Protein AF-A0A0U1L0E0-F1 (afdb_monomer_lite)

pLDDT: mean 79.51, std 11.87, range [38.78, 96.31]

InterPro domains:
  IPR027417 P-loop containing nucleoside triphosphate hydrolase [G3DSA:3.40.50.300] (3-137)
  IPR027417 P-loop containing nucleoside triphosphate hydrolase [SSF52540] (3-126)

Radius of gyration: 14.07 Å; chains: 1; bounding box: 41×32×28 Å

Structure (mmCIF, N/CA/C/O backbone):
data_AF-A0A0U1L0E0-F1
#
_entry.id   AF-A0A0U1L0E0-F1
#
loop_
_atom_site.group_PDB
_atom_site.id
_atom_site.type_symbol
_atom_site.label_atom_id
_atom_site.label_alt_id
_atom_site.label_comp_id
_atom_site.label_asym_id
_atom_site.label_entity_id
_atom_site.label_seq_id
_atom_site.pdbx_PDB_ins_code
_atom_site.Cartn_x
_atom_site.Cartn_y
_atom_site.Cartn_z
_atom_site.occupancy
_atom_site.B_iso_or_equiv
_atom_site.auth_seq_id
_atom_site.auth_comp_id
_atom_site.auth_asym_id
_atom_site.auth_atom_id
_atom_site.pdbx_PDB_model_num
ATOM 1 N N . MET A 1 1 ? 11.664 0.673 7.505 1.00 81.06 1 MET A N 1
ATOM 2 C CA . MET A 1 1 ? 10.816 0.556 6.296 1.00 81.06 1 MET A CA 1
ATOM 3 C C . MET A 1 1 ? 11.129 -0.751 5.573 1.00 81.06 1 MET A C 1
ATOM 5 O O . MET A 1 1 ? 12.284 -1.166 5.601 1.00 81.06 1 MET A O 1
ATOM 9 N N . LYS A 1 2 ? 10.123 -1.413 4.988 1.00 80.88 2 LYS A N 1
ATOM 10 C CA . LYS A 1 2 ? 10.270 -2.662 4.221 1.00 80.88 2 LYS A CA 1
ATOM 11 C C . LYS A 1 2 ? 9.964 -2.397 2.751 1.00 80.88 2 LYS A C 1
ATOM 13 O O . LYS A 1 2 ? 8.935 -1.793 2.452 1.00 80.88 2 LYS A O 1
ATOM 18 N N . LEU A 1 3 ? 10.844 -2.847 1.866 1.00 76.94 3 LEU A N 1
ATOM 19 C CA . LEU A 1 3 ? 10.695 -2.733 0.419 1.00 76.94 3 LEU A CA 1
ATOM 20 C C . LEU A 1 3 ? 10.363 -4.112 -0.147 1.00 76.94 3 LEU A C 1
ATOM 22 O O . LEU A 1 3 ? 11.169 -5.027 -0.037 1.00 76.94 3 LEU A O 1
ATOM 26 N N . ILE A 1 4 ? 9.168 -4.264 -0.701 1.00 77.25 4 ILE A N 1
ATOM 27 C CA . ILE A 1 4 ? 8.667 -5.482 -1.332 1.00 77.25 4 ILE A CA 1
ATOM 28 C C . ILE A 1 4 ? 8.827 -5.320 -2.838 1.00 77.25 4 ILE A C 1
ATOM 30 O O . ILE A 1 4 ? 8.174 -4.483 -3.460 1.00 77.25 4 ILE A O 1
ATOM 34 N N . ILE A 1 5 ? 9.686 -6.138 -3.427 1.00 74.38 5 ILE A N 1
ATOM 35 C CA . ILE A 1 5 ? 10.026 -6.069 -4.842 1.00 74.38 5 ILE A CA 1
ATOM 36 C C . ILE A 1 5 ? 9.570 -7.352 -5.529 1.00 74.38 5 ILE A C 1
ATOM 38 O O . ILE A 1 5 ? 9.628 -8.436 -4.957 1.00 74.38 5 ILE A O 1
ATOM 42 N N . GLY A 1 6 ? 9.107 -7.237 -6.770 1.00 72.56 6 GLY A N 1
ATOM 43 C CA . GLY A 1 6 ? 8.959 -8.396 -7.646 1.00 72.56 6 GLY A CA 1
ATOM 44 C C . GLY A 1 6 ? 8.486 -8.014 -9.042 1.00 72.56 6 GLY A C 1
ATOM 45 O O . GLY A 1 6 ? 8.069 -6.878 -9.282 1.00 72.56 6 GLY A O 1
ATOM 46 N N . HIS A 1 7 ? 8.486 -8.970 -9.964 1.00 76.31 7 HIS A N 1
ATOM 47 C CA . HIS A 1 7 ? 7.973 -8.785 -11.324 1.00 76.31 7 HIS A CA 1
ATOM 48 C C . HIS A 1 7 ? 6.448 -8.549 -11.363 1.00 76.31 7 HIS A C 1
ATOM 50 O O . HIS A 1 7 ? 5.718 -8.807 -10.400 1.00 76.31 7 HIS A O 1
ATOM 56 N N . THR A 1 8 ? 5.928 -8.037 -12.479 1.00 78.12 8 THR A N 1
ATOM 57 C CA . THR A 1 8 ? 4.476 -7.920 -12.709 1.00 78.12 8 THR A CA 1
ATOM 58 C C . THR A 1 8 ? 3.805 -9.290 -12.583 1.00 78.12 8 THR A C 1
ATOM 60 O O . THR A 1 8 ? 4.339 -10.292 -13.053 1.00 78.12 8 THR A O 1
ATOM 63 N N . GLY A 1 9 ? 2.658 -9.355 -11.902 1.00 76.44 9 GLY A N 1
ATOM 64 C CA . GLY A 1 9 ? 1.948 -10.616 -11.650 1.00 76.44 9 GLY A CA 1
ATOM 65 C C . GLY A 1 9 ? 2.469 -11.446 -10.468 1.00 76.44 9 GLY A C 1
ATOM 66 O O . GLY A 1 9 ? 1.871 -12.468 -10.157 1.00 76.44 9 GLY A O 1
ATOM 67 N N . SER A 1 10 ? 3.505 -11.003 -9.743 1.00 79.00 10 SER A N 1
ATOM 68 C CA . SER A 1 10 ? 4.042 -11.726 -8.571 1.00 79.00 10 SER A CA 1
ATOM 69 C C . SER A 1 10 ? 3.111 -11.771 -7.344 1.00 79.00 10 SER A C 1
ATOM 71 O O . SER A 1 10 ? 3.471 -12.326 -6.309 1.00 79.00 10 SER A O 1
ATOM 73 N N . GLY A 1 11 ? 1.931 -11.145 -7.411 1.00 80.19 11 GLY A N 1
ATOM 74 C CA . GLY A 1 11 ? 0.963 -11.114 -6.308 1.00 80.19 11 GLY A CA 1
ATOM 75 C C . GLY A 1 11 ? 1.322 -10.172 -5.149 1.00 80.19 11 GLY A C 1
ATOM 76 O O . GLY A 1 11 ? 0.651 -10.200 -4.119 1.00 80.19 11 GLY A O 1
ATOM 77 N N . LYS A 1 12 ? 2.342 -9.313 -5.298 1.00 83.88 12 LYS A N 1
ATOM 78 C CA . LYS A 1 12 ? 2.782 -8.362 -4.256 1.00 83.88 12 LYS A CA 1
ATOM 79 C C . LYS A 1 12 ? 1.652 -7.460 -3.728 1.00 83.88 12 LYS A C 1
ATOM 81 O O . LYS A 1 12 ? 1.473 -7.388 -2.514 1.00 83.88 12 LYS A O 1
ATOM 86 N N . THR A 1 13 ? 0.830 -6.879 -4.607 1.00 85.38 13 THR A N 1
ATOM 87 C CA . THR A 1 13 ? -0.348 -6.063 -4.239 1.00 85.38 13 THR A CA 1
ATOM 88 C C . THR A 1 13 ? -1.381 -6.870 -3.455 1.00 85.38 13 THR A C 1
ATOM 90 O O . THR A 1 13 ? -1.769 -6.486 -2.353 1.00 85.38 13 THR A O 1
ATOM 93 N N . ALA A 1 14 ? -1.772 -8.037 -3.977 1.00 84.44 14 ALA A N 1
ATOM 94 C CA . ALA A 1 14 ? -2.724 -8.943 -3.336 1.00 84.44 14 ALA A CA 1
ATOM 95 C C . ALA A 1 14 ? -2.292 -9.307 -1.907 1.00 84.44 14 ALA A C 1
ATOM 97 O O . ALA A 1 14 ? -3.080 -9.224 -0.963 1.00 84.44 14 ALA A O 1
ATOM 98 N N . LYS A 1 15 ? -1.009 -9.641 -1.727 1.00 83.06 15 LYS A N 1
ATOM 99 C CA . LYS A 1 15 ? -0.458 -9.987 -0.416 1.00 83.06 15 LYS A CA 1
ATOM 100 C C . LYS A 1 15 ? -0.396 -8.791 0.529 1.00 83.06 15 LYS A C 1
ATOM 102 O O . LYS A 1 15 ? -0.738 -8.924 1.705 1.00 83.06 15 LYS A O 1
ATOM 107 N N . ALA A 1 16 ? 0.012 -7.628 0.030 1.00 86.94 16 ALA A N 1
ATOM 108 C CA . ALA A 1 16 ? 0.050 -6.408 0.825 1.00 86.94 16 ALA A CA 1
ATOM 109 C C . ALA A 1 16 ? -1.348 -5.992 1.305 1.00 86.94 16 ALA A C 1
ATOM 111 O O . ALA A 1 16 ? -1.484 -5.534 2.440 1.00 86.94 16 ALA A O 1
ATOM 112 N N . ILE A 1 17 ? -2.390 -6.226 0.502 1.00 89.06 17 ILE A N 1
ATOM 113 C CA . ILE A 1 17 ? -3.785 -6.023 0.909 1.00 89.06 17 ILE A CA 1
ATOM 114 C C . ILE A 1 17 ? -4.190 -6.999 2.011 1.00 89.06 17 ILE A C 1
ATOM 116 O O . ILE A 1 17 ? -4.725 -6.559 3.023 1.00 89.06 17 ILE A O 1
ATOM 120 N N . GLU A 1 18 ? -3.910 -8.299 1.872 1.00 87.75 18 GLU A N 1
ATOM 121 C CA . GLU A 1 18 ? -4.238 -9.285 2.917 1.00 87.75 18 GLU A CA 1
ATOM 122 C C . GLU A 1 18 ? -3.636 -8.916 4.277 1.00 87.75 18 GLU A C 1
ATOM 124 O O . GLU A 1 18 ? -4.292 -9.022 5.311 1.00 87.75 18 GLU A O 1
ATOM 129 N N . VAL A 1 19 ? -2.383 -8.467 4.277 1.00 85.81 19 VAL A N 1
ATOM 130 C CA . VAL A 1 19 ? -1.681 -8.047 5.495 1.00 85.81 19 VAL A CA 1
ATOM 131 C C . VAL A 1 19 ? -2.288 -6.766 6.052 1.00 85.81 19 VAL A C 1
ATOM 133 O O . VAL A 1 19 ? -2.539 -6.674 7.251 1.00 85.81 19 VAL A O 1
ATOM 136 N N . SER A 1 20 ? -2.553 -5.796 5.183 1.00 90.50 20 SER A N 1
ATOM 137 C CA . SER A 1 20 ? -3.194 -4.534 5.549 1.00 90.50 20 SER A CA 1
ATOM 138 C C . SER A 1 20 ? -4.573 -4.753 6.181 1.00 90.50 20 SER A C 1
ATOM 140 O O . SER A 1 20 ? -4.886 -4.127 7.190 1.00 90.50 20 SER A O 1
ATOM 142 N N . LEU A 1 21 ? -5.371 -5.684 5.648 1.00 91.00 21 LEU A N 1
ATOM 143 C CA . LEU A 1 21 ? -6.673 -6.057 6.205 1.00 91.00 21 LEU A CA 1
ATOM 144 C C . LEU A 1 21 ? -6.537 -6.665 7.605 1.00 91.00 21 LEU A C 1
ATOM 146 O O . LEU A 1 21 ? -7.174 -6.177 8.533 1.00 91.00 21 LEU A O 1
ATOM 150 N N . LYS A 1 22 ? -5.640 -7.642 7.791 1.00 90.19 22 LYS A N 1
ATOM 151 C CA . LYS A 1 22 ? -5.380 -8.245 9.113 1.00 90.19 22 LYS A CA 1
ATOM 152 C C . LYS A 1 22 ? -4.893 -7.227 10.147 1.00 90.19 22 LYS A C 1
ATOM 154 O O . LYS A 1 22 ? -5.247 -7.302 11.320 1.00 90.19 22 LYS A O 1
ATOM 159 N N . LEU A 1 23 ? -4.054 -6.274 9.734 1.00 89.62 23 LEU A N 1
ATOM 160 C CA . LEU A 1 23 ? -3.581 -5.205 10.617 1.00 89.62 23 LEU A CA 1
ATOM 161 C C . LEU A 1 23 ? -4.730 -4.278 11.028 1.00 89.62 23 LEU A C 1
ATOM 163 O O . LEU A 1 23 ? -4.806 -3.898 12.196 1.00 89.62 23 LEU A O 1
ATOM 167 N N . ALA A 1 24 ? -5.635 -3.960 10.102 1.00 92.56 24 ALA A N 1
ATOM 168 C CA . ALA A 1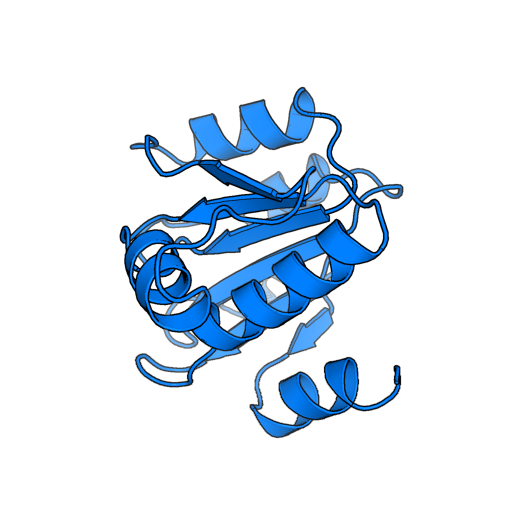 24 ? -6.832 -3.184 10.403 1.00 92.56 24 ALA A CA 1
ATOM 169 C C . ALA A 1 24 ? -7.797 -3.936 11.337 1.00 92.56 24 ALA A C 1
ATOM 171 O O . ALA A 1 24 ? -8.281 -3.356 12.304 1.00 92.56 24 ALA A O 1
ATOM 172 N N . GLU A 1 25 ? -7.999 -5.241 11.134 1.00 91.50 25 GLU A N 1
ATOM 173 C CA . GLU A 1 25 ? -8.759 -6.106 12.055 1.00 91.50 25 GLU A CA 1
ATOM 174 C C . GLU A 1 25 ? -8.152 -6.130 13.467 1.00 91.50 25 GLU A C 1
ATOM 176 O O . GLU A 1 25 ? -8.877 -6.166 14.458 1.00 91.50 25 GLU A O 1
ATOM 181 N N . ALA A 1 26 ? -6.824 -6.024 13.574 1.00 90.62 26 ALA A N 1
ATOM 182 C CA . ALA A 1 26 ? -6.106 -5.868 14.839 1.00 90.62 26 ALA A CA 1
ATOM 183 C C . ALA A 1 26 ? -6.135 -4.427 15.405 1.00 90.62 26 ALA A C 1
ATOM 185 O O . ALA A 1 26 ? -5.380 -4.105 16.327 1.00 90.62 26 ALA A O 1
ATOM 186 N N . GLY A 1 27 ? -6.970 -3.544 14.850 1.00 92.62 27 GLY A N 1
ATOM 187 C CA . GLY A 1 27 ? -7.185 -2.176 15.324 1.00 92.62 27 GLY A CA 1
ATOM 188 C C . GLY A 1 27 ? -6.146 -1.152 14.861 1.00 92.62 27 GLY A C 1
ATOM 189 O O . GLY A 1 27 ? -6.087 -0.058 15.422 1.00 92.62 27 GLY A O 1
ATOM 190 N N . LYS A 1 28 ? -5.304 -1.473 13.870 1.00 93.12 28 LYS A N 1
ATOM 191 C CA . LYS A 1 28 ? -4.349 -0.511 13.298 1.00 93.12 28 LYS A CA 1
ATOM 192 C C . LYS A 1 28 ? -5.013 0.367 12.246 1.00 93.12 28 LYS A C 1
ATOM 194 O O . LYS A 1 28 ? -5.780 -0.107 11.415 1.00 93.12 28 LYS A O 1
ATOM 199 N N . ARG A 1 29 ? -4.655 1.649 12.221 1.00 96.31 29 ARG A N 1
ATOM 200 C CA . ARG A 1 29 ? -5.008 2.548 11.121 1.00 96.31 29 ARG A CA 1
ATOM 201 C C . ARG A 1 29 ? -4.039 2.317 9.971 1.00 96.31 29 ARG A C 1
ATOM 203 O O . ARG A 1 29 ? -2.848 2.603 10.092 1.00 96.31 29 ARG A O 1
ATOM 210 N N . VAL A 1 30 ? -4.559 1.813 8.861 1.00 95.56 30 VAL A N 1
ATOM 211 C CA . VAL A 1 30 ? -3.813 1.474 7.653 1.00 95.56 30 VAL A CA 1
ATOM 212 C C . VAL A 1 30 ? -4.201 2.421 6.524 1.00 95.56 30 VAL A C 1
ATOM 214 O O . VAL A 1 30 ? -5.381 2.562 6.204 1.00 95.56 30 VAL A O 1
ATOM 217 N N . LEU A 1 31 ? -3.201 3.045 5.903 1.00 95.06 31 LEU A N 1
ATOM 218 C CA . LEU A 1 31 ? -3.358 3.814 4.674 1.00 95.06 31 LEU A CA 1
ATOM 219 C C . LEU A 1 31 ? -2.670 3.086 3.521 1.00 95.06 31 LEU A C 1
ATOM 221 O O . LEU A 1 31 ? -1.452 2.907 3.531 1.00 95.06 31 LEU A O 1
ATOM 225 N N . PHE A 1 32 ? -3.455 2.687 2.527 1.00 94.06 32 PHE A N 1
ATOM 226 C CA . PHE A 1 32 ? -2.983 2.049 1.306 1.00 94.06 32 PHE A CA 1
ATOM 227 C C . PHE A 1 32 ? -3.005 3.062 0.156 1.00 94.06 32 PHE A C 1
ATOM 229 O O . PHE A 1 32 ? -4.070 3.549 -0.213 1.00 94.06 32 PHE A O 1
ATOM 236 N N . PHE A 1 33 ? -1.850 3.380 -0.417 1.00 92.12 33 PHE A N 1
ATOM 237 C CA . PHE A 1 33 ? -1.723 4.189 -1.625 1.00 92.12 33 PHE A CA 1
ATOM 238 C C . PHE A 1 33 ? -1.795 3.274 -2.846 1.00 92.12 33 PHE A C 1
ATOM 240 O O . PHE A 1 33 ? -0.899 2.456 -3.046 1.00 92.12 33 PHE A O 1
ATOM 247 N N . ASP A 1 34 ? -2.860 3.408 -3.632 1.00 89.00 34 ASP A N 1
ATOM 248 C CA . ASP A 1 34 ? -3.117 2.596 -4.825 1.00 89.00 34 ASP A CA 1
ATOM 249 C C . ASP A 1 34 ? -2.852 3.408 -6.099 1.00 89.00 34 ASP A C 1
ATOM 251 O O . ASP A 1 34 ? -3.656 4.254 -6.483 1.00 89.00 34 ASP A O 1
ATOM 255 N N . GLY A 1 35 ? -1.702 3.181 -6.737 1.00 79.31 35 GLY A N 1
ATOM 256 C CA . GLY A 1 35 ? -1.267 3.936 -7.916 1.00 79.31 35 GLY A CA 1
ATOM 257 C C . GLY A 1 35 ? -1.823 3.436 -9.247 1.00 79.31 35 GLY A C 1
ATOM 258 O O . GLY A 1 35 ? -1.699 4.138 -10.247 1.00 79.31 35 GLY A O 1
ATOM 259 N N . GLU A 1 36 ? -2.424 2.245 -9.284 1.00 73.81 36 GLU A N 1
ATOM 260 C CA . GLU A 1 36 ? -2.951 1.633 -10.516 1.00 73.81 36 GLU A CA 1
ATOM 261 C C . GLU A 1 36 ? -4.437 1.261 -10.419 1.00 73.81 36 GLU A C 1
ATOM 263 O O . GLU A 1 36 ? -4.973 0.614 -11.316 1.00 73.81 36 GLU A O 1
ATOM 268 N N . SER A 1 37 ? -5.121 1.653 -9.337 1.00 70.50 37 SER A N 1
ATOM 269 C CA . SER A 1 37 ? -6.492 1.214 -9.015 1.00 70.50 37 SER A CA 1
ATOM 270 C C . SER A 1 37 ? -6.643 -0.310 -8.858 1.00 70.50 37 SER A C 1
ATOM 272 O O . SER A 1 37 ? -7.757 -0.836 -8.790 1.00 70.50 37 SER A O 1
ATOM 274 N N . SER A 1 38 ? -5.536 -1.054 -8.804 1.00 75.69 38 SER A N 1
ATOM 275 C CA . SER A 1 38 ? -5.536 -2.516 -8.751 1.00 75.69 38 SER A CA 1
ATOM 276 C C . SER A 1 38 ? -5.916 -3.025 -7.360 1.00 75.69 38 SER A C 1
ATOM 278 O O . SER A 1 38 ? -6.545 -4.084 -7.233 1.00 75.69 38 SER A O 1
ATOM 280 N N . ALA A 1 39 ? -5.628 -2.248 -6.312 1.00 81.75 39 ALA A N 1
ATOM 281 C CA . ALA A 1 39 ? -5.965 -2.614 -4.947 1.00 81.75 39 ALA A CA 1
ATOM 282 C C . ALA A 1 39 ? -7.470 -2.525 -4.683 1.00 81.75 39 ALA A C 1
ATOM 284 O O . ALA A 1 39 ? -8.035 -3.431 -4.063 1.00 81.75 39 ALA A O 1
ATOM 285 N N . ALA A 1 40 ? -8.140 -1.495 -5.207 1.00 79.38 40 ALA A N 1
ATOM 286 C CA . ALA A 1 40 ? -9.595 -1.364 -5.111 1.00 79.38 40 ALA A CA 1
ATOM 287 C C . ALA A 1 40 ? -10.328 -2.545 -5.776 1.00 79.38 40 ALA A C 1
ATOM 289 O O . ALA A 1 40 ? -11.260 -3.116 -5.197 1.00 79.38 40 ALA A O 1
ATOM 290 N N . HIS A 1 41 ? -9.871 -2.964 -6.962 1.00 80.62 41 HIS A N 1
ATOM 291 C CA . HIS A 1 41 ? -10.410 -4.138 -7.654 1.00 80.62 41 HIS A CA 1
ATOM 292 C C . HIS A 1 41 ? -10.206 -5.428 -6.849 1.00 80.62 41 HIS A C 1
ATOM 294 O O . HIS A 1 41 ? -11.150 -6.210 -6.688 1.00 80.62 41 HIS A O 1
ATOM 300 N N . TYR A 1 42 ? -9.006 -5.634 -6.300 1.00 82.44 42 TYR A N 1
ATOM 301 C CA . TYR A 1 42 ? -8.708 -6.815 -5.493 1.00 82.44 42 TYR A CA 1
ATOM 302 C C . TYR A 1 42 ? -9.544 -6.862 -4.207 1.00 82.44 42 TYR A C 1
ATOM 304 O O . TYR A 1 42 ? -10.108 -7.905 -3.876 1.00 82.44 42 TYR A O 1
ATOM 312 N N . LEU A 1 43 ? -9.697 -5.730 -3.512 1.00 86.06 43 LEU A N 1
ATOM 313 C CA . LEU A 1 43 ? -10.537 -5.621 -2.314 1.00 86.06 43 LEU A CA 1
ATOM 314 C C . LEU A 1 43 ? -11.984 -6.005 -2.590 1.00 86.06 43 LEU A C 1
ATOM 316 O O . LEU A 1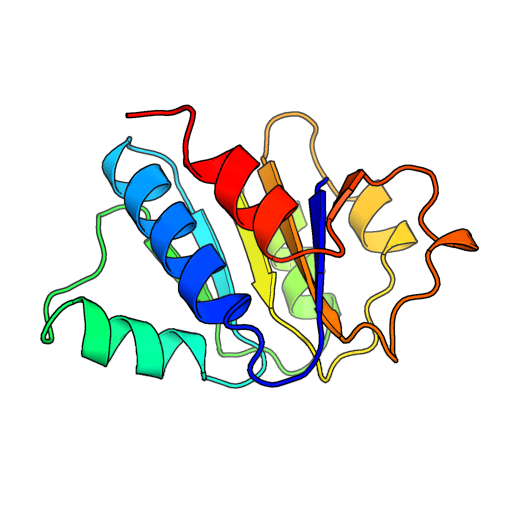 43 ? -12.551 -6.795 -1.837 1.00 86.06 43 LEU A O 1
ATOM 320 N N . LYS A 1 44 ? -12.562 -5.513 -3.692 1.00 83.25 44 LYS A N 1
ATOM 321 C CA . LYS A 1 44 ? -13.935 -5.857 -4.076 1.00 83.25 44 LYS A CA 1
ATOM 322 C C . LYS A 1 44 ? -14.110 -7.363 -4.278 1.00 83.25 44 LYS A C 1
ATOM 324 O O . LYS A 1 44 ? -15.086 -7.930 -3.794 1.00 83.25 44 LYS A O 1
ATOM 329 N N . SER A 1 45 ? -13.152 -8.006 -4.951 1.00 82.69 45 SER A N 1
ATOM 330 C CA . SER A 1 45 ? -13.163 -9.456 -5.165 1.00 82.69 45 SER A CA 1
ATOM 331 C C . SER A 1 45 ? -12.941 -10.245 -3.876 1.00 82.69 45 SER A C 1
ATOM 333 O O . SER A 1 45 ? -13.507 -11.324 -3.725 1.00 82.69 45 SER A O 1
ATOM 335 N N . ARG A 1 46 ? -12.091 -9.755 -2.967 1.00 83.50 46 ARG A N 1
ATOM 336 C CA . ARG A 1 46 ? -11.691 -10.497 -1.767 1.00 83.50 46 ARG A CA 1
ATOM 337 C C . ARG A 1 46 ? -12.714 -10.409 -0.644 1.00 83.50 46 ARG A C 1
ATOM 339 O O . ARG A 1 46 ? -12.884 -11.379 0.087 1.00 83.50 46 ARG A O 1
ATOM 346 N N . LEU A 1 47 ? -13.359 -9.256 -0.513 1.00 85.00 47 LEU A N 1
ATOM 347 C CA . LEU A 1 47 ? -14.345 -8.984 0.526 1.00 85.00 47 LEU A CA 1
ATOM 348 C C . LEU A 1 47 ? -15.769 -9.369 0.109 1.00 85.00 47 LEU A C 1
ATOM 350 O O . LEU A 1 47 ? -16.685 -9.151 0.887 1.00 85.00 47 LEU A O 1
ATOM 354 N N . ASP A 1 48 ? -15.980 -9.908 -1.097 1.00 83.25 48 ASP A N 1
ATOM 355 C CA . ASP A 1 48 ? -17.312 -10.248 -1.623 1.00 83.25 48 ASP A CA 1
ATOM 356 C C . ASP A 1 48 ? -18.316 -9.083 -1.478 1.00 83.25 48 ASP A C 1
ATOM 358 O O . ASP A 1 48 ? -19.406 -9.202 -0.923 1.00 83.25 48 ASP A O 1
ATOM 362 N N . ASN A 1 49 ? -17.893 -7.892 -1.919 1.00 76.31 49 ASN A N 1
ATOM 363 C CA . ASN A 1 49 ? -18.610 -6.615 -1.760 1.00 76.31 49 ASN A CA 1
ATOM 364 C C . ASN A 1 49 ? -18.849 -6.136 -0.311 1.00 76.31 49 ASN A C 1
ATOM 366 O O . ASN A 1 49 ? -19.532 -5.127 -0.112 1.00 76.31 49 ASN A O 1
ATOM 370 N N . GLN A 1 50 ? -18.274 -6.787 0.702 1.00 83.50 50 GLN A N 1
ATOM 371 C CA . GLN A 1 50 ? -18.266 -6.262 2.067 1.00 83.50 50 GLN A CA 1
ATOM 372 C C . GLN A 1 50 ? -17.339 -5.047 2.184 1.00 83.50 50 GLN A C 1
ATOM 374 O O . GLN A 1 50 ? -16.398 -4.855 1.407 1.00 83.50 50 GLN A O 1
ATOM 379 N N . LYS A 1 51 ? -17.620 -4.197 3.174 1.00 86.44 51 LYS A N 1
ATOM 380 C CA . LYS A 1 51 ? -16.780 -3.033 3.464 1.00 86.44 51 LYS A CA 1
ATOM 381 C C . LYS A 1 51 ? -15.453 -3.483 4.091 1.00 86.44 51 LYS A C 1
ATOM 383 O O . LYS A 1 51 ? -15.458 -4.444 4.859 1.00 86.44 51 LYS A O 1
ATOM 388 N N . PRO A 1 52 ? -14.340 -2.776 3.826 1.00 88.56 52 PRO A N 1
ATOM 389 C CA . PRO A 1 52 ? -13.092 -3.006 4.542 1.00 88.56 52 PRO A CA 1
ATOM 390 C C . PRO A 1 52 ? -13.266 -2.837 6.064 1.00 88.56 52 PRO A C 1
ATOM 392 O O . PRO A 1 52 ? -14.147 -2.079 6.492 1.00 88.56 52 PRO A O 1
ATOM 395 N N . PRO A 1 53 ? -12.418 -3.486 6.883 1.00 90.69 53 PRO A N 1
ATOM 396 C CA . PRO A 1 53 ? -12.378 -3.281 8.325 1.00 90.69 53 PRO A CA 1
ATOM 397 C C . PRO A 1 53 ? -12.207 -1.805 8.697 1.00 90.69 53 PRO A C 1
ATOM 399 O O . PRO A 1 53 ? -11.569 -1.027 7.979 1.00 90.69 53 PRO A O 1
ATOM 402 N N . VAL A 1 54 ? -12.742 -1.423 9.859 1.00 90.81 54 VAL A N 1
ATOM 403 C CA . VAL A 1 54 ? -12.548 -0.077 10.415 1.00 90.81 54 VAL A CA 1
ATOM 404 C C . VAL A 1 54 ? -11.051 0.197 10.563 1.00 90.81 54 VAL A C 1
ATOM 406 O O . VAL A 1 54 ? -10.316 -0.619 11.106 1.00 90.81 54 VAL A O 1
ATOM 409 N N . GLY A 1 55 ? -10.604 1.354 10.074 1.00 90.88 55 GLY A N 1
ATOM 410 C CA . GLY A 1 55 ? -9.192 1.735 10.089 1.00 90.88 55 GLY A CA 1
ATOM 411 C C . GLY A 1 55 ? -8.435 1.409 8.803 1.00 90.88 55 GLY A C 1
ATOM 412 O O . GLY A 1 55 ? -7.315 1.884 8.665 1.00 90.88 55 GLY A O 1
ATOM 413 N N . PHE A 1 56 ? -9.026 0.685 7.846 1.00 94.56 56 PHE A N 1
ATOM 414 C CA . PHE A 1 56 ? -8.450 0.498 6.515 1.00 94.56 56 PHE A CA 1
ATOM 415 C C . PHE A 1 56 ? -8.933 1.584 5.543 1.00 94.56 56 PHE A C 1
ATOM 417 O O . PHE A 1 56 ? -10.127 1.679 5.255 1.00 94.56 56 PHE A O 1
ATOM 424 N N . THR A 1 57 ? -8.003 2.352 4.975 1.00 93.38 57 THR A N 1
ATOM 425 C CA . THR A 1 57 ? -8.296 3.409 3.996 1.00 93.38 57 THR A CA 1
ATOM 426 C C . THR A 1 57 ? -7.465 3.214 2.734 1.00 93.38 57 THR A C 1
ATOM 428 O O . THR A 1 57 ? -6.247 3.070 2.819 1.00 93.38 57 THR A O 1
ATOM 431 N N . ILE A 1 58 ? -8.103 3.278 1.561 1.00 91.31 58 ILE A N 1
ATOM 432 C CA . ILE A 1 58 ? -7.400 3.422 0.280 1.00 91.31 58 ILE A CA 1
ATOM 433 C C . ILE A 1 58 ? -7.332 4.903 -0.079 1.00 91.31 58 ILE A C 1
ATOM 435 O O . ILE A 1 58 ? -8.319 5.631 0.037 1.00 91.31 58 ILE A O 1
ATOM 439 N N . PHE A 1 59 ? -6.170 5.334 -0.543 1.00 90.12 59 PHE A N 1
ATOM 440 C CA . PHE A 1 59 ? -5.977 6.596 -1.225 1.00 90.12 59 PHE A CA 1
ATOM 441 C C . PHE A 1 59 ? -5.583 6.295 -2.669 1.00 90.12 59 PHE A C 1
ATOM 443 O O . PHE A 1 59 ? -4.473 5.844 -2.911 1.00 90.12 59 PHE A O 1
ATOM 450 N N . ASP A 1 60 ? -6.510 6.505 -3.600 1.00 82.69 60 ASP A N 1
ATOM 451 C CA . ASP A 1 60 ? -6.410 6.193 -5.037 1.00 82.69 60 ASP A CA 1
ATOM 452 C C . ASP A 1 60 ? -6.426 7.458 -5.925 1.00 82.69 60 ASP A C 1
ATOM 454 O O . ASP A 1 60 ? -6.189 7.408 -7.128 1.00 82.69 60 ASP A O 1
ATOM 458 N N . LYS A 1 61 ? -6.682 8.631 -5.331 1.00 71.00 61 LYS A N 1
ATOM 459 C CA . LYS A 1 61 ? -6.763 9.930 -6.019 1.00 71.00 61 LYS A CA 1
ATOM 460 C C . LYS A 1 61 ? -5.470 10.732 -5.908 1.00 71.00 61 LYS A C 1
ATOM 462 O O . LYS A 1 61 ? -5.485 11.852 -5.398 1.00 71.00 61 LYS A O 1
ATOM 467 N N . PHE A 1 62 ? -4.357 10.180 -6.375 1.00 78.88 62 PHE A N 1
ATOM 468 C CA . PHE A 1 62 ? -3.105 10.931 -6.480 1.00 78.88 62 PHE A CA 1
ATOM 469 C C . PHE A 1 62 ? -2.546 10.883 -7.893 1.00 78.88 62 PHE A C 1
ATOM 471 O O . PHE A 1 62 ? -2.631 9.878 -8.588 1.00 78.88 62 PHE A O 1
ATOM 478 N N . SER A 1 63 ? -1.972 12.007 -8.317 1.00 73.06 63 SER A N 1
ATOM 479 C CA . SER A 1 63 ? -1.334 12.138 -9.637 1.00 73.06 63 SER A CA 1
ATOM 480 C C . SER A 1 63 ? 0.168 12.379 -9.526 1.00 73.06 63 SER A C 1
ATOM 482 O O . SER A 1 63 ? 0.889 12.296 -10.519 1.00 73.06 63 SER A O 1
ATOM 484 N N . LYS A 1 64 ? 0.647 12.698 -8.317 1.00 82.44 64 LYS A N 1
ATOM 485 C CA . LYS A 1 64 ? 2.037 13.042 -8.041 1.00 82.44 64 LYS A CA 1
ATOM 486 C C . LYS A 1 64 ? 2.493 12.389 -6.747 1.00 82.44 64 LYS A C 1
ATOM 488 O O . LYS A 1 64 ? 1.735 12.250 -5.792 1.00 82.44 64 LYS A O 1
ATOM 493 N N . VAL A 1 65 ? 3.782 12.072 -6.688 1.00 83.06 65 VAL A N 1
ATOM 494 C CA . VAL A 1 65 ? 4.425 11.497 -5.497 1.00 83.06 65 VAL A CA 1
ATOM 495 C C . VAL A 1 65 ? 4.315 12.431 -4.279 1.00 83.06 65 VAL A C 1
ATOM 497 O O . VAL A 1 65 ? 4.227 11.972 -3.144 1.00 83.06 65 VAL A O 1
ATOM 500 N N . GLN A 1 66 ? 4.253 13.748 -4.494 1.00 87.56 66 GLN A N 1
ATOM 501 C CA . GLN A 1 66 ? 4.081 14.743 -3.431 1.00 87.56 66 GLN A CA 1
ATOM 502 C C . GLN A 1 66 ? 2.800 14.532 -2.613 1.00 87.56 66 GLN A C 1
ATOM 504 O O . GLN A 1 66 ? 2.838 14.726 -1.400 1.00 87.56 66 GLN A O 1
ATOM 509 N N . ASP A 1 67 ? 1.710 14.080 -3.240 1.00 87.94 67 ASP A N 1
ATOM 510 C CA . ASP A 1 67 ? 0.447 13.811 -2.542 1.00 87.94 67 ASP A CA 1
ATOM 511 C C . ASP A 1 67 ? 0.637 12.719 -1.474 1.00 87.94 67 ASP A C 1
ATOM 513 O O . ASP A 1 67 ? 0.074 12.784 -0.380 1.00 87.94 67 ASP A O 1
ATOM 517 N N . ILE A 1 68 ? 1.492 11.738 -1.773 1.00 89.31 68 ILE A N 1
ATOM 518 C CA . ILE A 1 68 ? 1.825 10.625 -0.881 1.00 89.31 68 ILE A CA 1
ATOM 519 C C . ILE A 1 68 ? 2.686 11.121 0.277 1.00 89.31 68 ILE A C 1
ATOM 521 O O . ILE A 1 68 ? 2.384 10.829 1.434 1.00 89.31 68 ILE A O 1
ATOM 525 N N . TYR A 1 69 ? 3.712 11.926 -0.012 1.00 89.81 69 TYR A N 1
ATOM 526 C CA . TYR A 1 69 ? 4.570 12.508 1.022 1.00 89.81 69 TYR A CA 1
ATOM 527 C C . TYR A 1 69 ? 3.774 13.337 2.030 1.00 89.81 69 TYR A C 1
ATOM 529 O O . TYR A 1 69 ? 3.895 13.105 3.230 1.00 89.81 69 TYR A O 1
ATOM 537 N N . SER A 1 70 ? 2.891 14.223 1.563 1.00 89.50 70 SER A N 1
ATOM 538 C CA . SER A 1 70 ? 2.053 15.029 2.457 1.00 89.50 70 SER A CA 1
ATOM 539 C C . SER A 1 70 ? 1.099 14.172 3.297 1.00 89.50 70 SER A C 1
ATOM 541 O O . SER A 1 70 ? 0.869 14.464 4.469 1.00 89.50 70 SER A O 1
ATOM 543 N N . LYS A 1 71 ? 0.552 13.085 2.738 1.00 91.00 71 LYS A N 1
ATOM 544 C CA . LYS A 1 71 ? -0.301 12.156 3.495 1.00 91.00 71 LYS A CA 1
ATOM 545 C C . LYS A 1 71 ? 0.466 11.372 4.554 1.00 91.00 71 LYS A C 1
ATOM 547 O O . LYS A 1 71 ? -0.114 11.072 5.590 1.00 91.00 71 LYS A O 1
ATOM 552 N N . ILE A 1 72 ? 1.732 11.048 4.320 1.00 90.94 72 ILE A N 1
ATOM 553 C CA . ILE A 1 72 ? 2.581 10.388 5.318 1.00 90.94 72 ILE A CA 1
ATOM 554 C C . ILE A 1 72 ? 2.942 11.362 6.440 1.00 90.94 72 ILE A C 1
ATOM 556 O O . ILE A 1 72 ? 2.795 11.021 7.612 1.00 90.94 72 ILE A O 1
ATOM 560 N N . GLU A 1 73 ? 3.346 12.582 6.082 1.00 89.19 73 GLU A N 1
ATOM 561 C CA . GLU A 1 73 ? 3.792 13.607 7.029 1.00 89.19 73 GLU A CA 1
ATOM 562 C C . GLU A 1 73 ? 2.677 14.037 7.997 1.00 89.19 73 GLU A C 1
ATOM 564 O O . GLU A 1 73 ? 2.924 14.206 9.190 1.00 89.19 73 GLU A O 1
ATOM 569 N N . TYR A 1 74 ? 1.432 14.139 7.512 1.00 86.50 74 TYR A N 1
ATOM 570 C CA . TYR A 1 74 ? 0.305 14.661 8.300 1.00 86.50 74 TYR A CA 1
ATOM 571 C C . TYR A 1 74 ? -0.815 13.646 8.583 1.00 86.50 74 TYR A C 1
ATOM 573 O O . TYR A 1 74 ? -1.776 13.972 9.277 1.00 86.50 74 TYR A O 1
ATOM 581 N N . GLY A 1 75 ? -0.748 12.425 8.043 1.00 84.56 75 GLY A N 1
ATOM 582 C CA . GLY A 1 75 ? -1.846 11.452 8.132 1.00 84.56 75 GLY A CA 1
ATOM 583 C C . GLY A 1 75 ? -1.912 10.684 9.450 1.00 84.56 75 GLY A C 1
ATOM 584 O O . GLY A 1 75 ? -2.991 10.250 9.852 1.00 84.56 75 GLY A O 1
ATOM 585 N N . GLY A 1 76 ? -0.774 10.516 10.128 1.00 90.00 76 GLY A N 1
ATOM 586 C CA . GLY A 1 76 ? -0.690 9.873 11.439 1.00 90.00 76 GLY A CA 1
ATOM 587 C C . GLY A 1 76 ? -1.184 8.423 11.482 1.00 90.00 76 GLY A C 1
ATOM 588 O O . GLY A 1 76 ? -1.752 8.037 12.497 1.00 90.00 76 GLY A O 1
ATOM 589 N N . TYR A 1 77 ? -1.020 7.630 10.420 1.00 94.69 77 TYR A N 1
ATOM 590 C CA . TYR A 1 77 ? -1.419 6.215 10.378 1.00 94.69 77 TYR A CA 1
ATOM 591 C C . TYR A 1 77 ? -0.379 5.301 11.041 1.00 94.69 77 TYR A C 1
ATOM 593 O O . TYR A 1 77 ? 0.812 5.613 11.088 1.00 94.69 77 TYR A O 1
ATOM 601 N N . ASP A 1 78 ? -0.824 4.142 11.528 1.00 93.06 78 ASP A N 1
ATOM 602 C CA . ASP A 1 78 ? 0.056 3.119 12.107 1.00 93.06 78 ASP A CA 1
ATOM 603 C C . ASP A 1 78 ? 0.802 2.339 11.018 1.00 93.06 78 ASP A C 1
ATOM 605 O O . ASP A 1 78 ? 1.908 1.842 11.239 1.00 93.06 78 ASP A O 1
ATOM 609 N N . VAL A 1 79 ? 0.186 2.203 9.841 1.00 93.19 79 VAL A N 1
ATOM 610 C CA . VAL A 1 79 ? 0.719 1.441 8.712 1.00 93.19 79 VAL A CA 1
ATOM 611 C C . VAL A 1 79 ? 0.481 2.206 7.416 1.00 93.19 79 VAL A C 1
ATOM 613 O O . VAL A 1 79 ? -0.644 2.610 7.129 1.00 93.19 79 VAL A O 1
ATOM 616 N N . TYR A 1 80 ? 1.529 2.341 6.613 1.00 93.38 80 TYR A N 1
ATOM 617 C CA . TYR A 1 80 ? 1.479 2.871 5.258 1.00 93.38 80 TYR A CA 1
ATOM 618 C C . TYR A 1 80 ? 1.896 1.782 4.272 1.00 93.38 80 TYR A C 1
ATOM 620 O O . TYR A 1 80 ? 2.968 1.185 4.412 1.00 93.38 80 TYR A O 1
ATOM 628 N N . VAL A 1 81 ? 1.062 1.533 3.267 1.00 92.44 81 VAL A N 1
ATOM 629 C CA . VAL A 1 81 ? 1.388 0.661 2.135 1.00 92.44 81 VAL A CA 1
ATOM 630 C C . VAL A 1 81 ? 1.401 1.490 0.868 1.00 92.44 81 VAL A C 1
ATOM 632 O O . VAL A 1 81 ? 0.415 2.148 0.571 1.00 92.44 81 VAL A O 1
ATOM 635 N N . ILE A 1 82 ? 2.517 1.491 0.148 1.00 90.19 82 ILE A N 1
ATOM 636 C CA . ILE A 1 82 ? 2.752 2.353 -1.010 1.00 90.19 82 ILE A CA 1
ATOM 637 C C . ILE A 1 82 ? 2.907 1.468 -2.241 1.00 90.19 82 ILE A C 1
ATOM 639 O O . ILE A 1 82 ? 3.974 0.892 -2.435 1.00 90.19 82 ILE A O 1
ATOM 643 N N . ASP A 1 83 ? 1.849 1.339 -3.044 1.00 88.00 83 ASP A N 1
ATOM 644 C CA . ASP A 1 83 ? 1.851 0.575 -4.293 1.00 88.00 83 ASP A CA 1
ATOM 645 C C . ASP A 1 83 ? 1.775 1.520 -5.491 1.00 88.00 83 ASP A C 1
ATOM 647 O O . ASP A 1 83 ? 0.702 1.890 -5.967 1.00 88.00 83 ASP A O 1
ATOM 651 N N . THR A 1 84 ? 2.941 1.986 -5.938 1.00 74.12 84 THR A N 1
ATOM 652 C CA . THR A 1 84 ? 3.051 3.011 -6.986 1.00 74.12 84 THR A CA 1
ATOM 653 C C . THR A 1 84 ? 4.057 2.617 -8.066 1.00 74.12 84 THR A C 1
ATOM 655 O O . THR A 1 84 ? 5.038 3.333 -8.274 1.00 74.12 84 THR A O 1
ATOM 658 N N . PRO A 1 85 ? 3.853 1.490 -8.772 1.00 63.53 85 PRO A N 1
ATOM 659 C CA . PRO A 1 85 ? 4.829 0.952 -9.726 1.00 63.53 85 PRO A CA 1
ATOM 660 C C . PRO A 1 85 ? 5.157 1.907 -10.890 1.00 63.53 85 PRO A C 1
ATOM 662 O O . PRO A 1 85 ? 6.262 1.841 -11.428 1.00 63.53 85 PRO A O 1
ATOM 665 N N . ASN A 1 86 ? 4.240 2.821 -11.233 1.00 62.91 86 ASN A N 1
ATOM 666 C CA . ASN A 1 86 ? 4.392 3.789 -12.329 1.00 62.91 86 ASN A CA 1
ATOM 667 C C . ASN A 1 86 ? 4.963 5.147 -11.911 1.00 62.91 86 ASN A C 1
ATOM 669 O O . ASN A 1 86 ? 5.221 5.993 -12.767 1.00 62.91 86 ASN A O 1
ATOM 673 N N . LEU A 1 87 ? 5.137 5.392 -10.612 1.00 63.56 87 LEU A N 1
ATOM 674 C CA . LEU A 1 87 ? 5.703 6.644 -10.130 1.00 63.56 87 LEU A CA 1
ATOM 675 C C . LEU A 1 87 ? 7.147 6.410 -9.710 1.00 63.56 87 LEU A C 1
ATOM 677 O O . LEU A 1 87 ? 7.424 5.571 -8.855 1.00 63.56 87 LEU A O 1
ATOM 681 N N . TYR A 1 88 ? 8.067 7.185 -10.286 1.00 66.56 88 TYR A N 1
ATOM 682 C CA . TYR A 1 88 ? 9.440 7.216 -9.800 1.00 66.56 88 TYR A CA 1
ATOM 683 C C . TYR A 1 88 ? 9.439 7.742 -8.363 1.00 66.56 88 TYR A C 1
ATOM 685 O O . TYR A 1 88 ? 9.155 8.918 -8.117 1.00 66.56 88 TYR A O 1
ATOM 693 N N . PHE A 1 89 ? 9.703 6.850 -7.413 1.00 73.94 89 PHE A N 1
ATOM 694 C CA . PHE A 1 89 ? 9.655 7.152 -5.993 1.00 73.94 89 PHE A CA 1
ATOM 695 C C . PHE A 1 89 ? 11.051 7.482 -5.481 1.00 73.94 89 PHE A C 1
ATOM 697 O O . PHE A 1 89 ? 11.975 6.681 -5.606 1.00 73.94 89 PHE A O 1
ATOM 704 N N . ASP A 1 90 ? 11.199 8.649 -4.861 1.00 79.69 90 ASP A N 1
ATOM 705 C CA . ASP A 1 90 ? 12.432 8.996 -4.160 1.00 79.69 90 ASP A CA 1
ATOM 706 C C . ASP A 1 90 ? 12.409 8.324 -2.780 1.00 79.69 90 ASP A C 1
ATOM 708 O O . ASP A 1 90 ? 11.860 8.843 -1.804 1.00 79.69 90 ASP A O 1
ATOM 712 N N . LEU A 1 91 ? 12.960 7.109 -2.726 1.00 78.75 91 LEU A N 1
ATOM 713 C CA . LEU A 1 91 ? 13.008 6.288 -1.517 1.00 78.75 91 LEU A CA 1
ATOM 714 C C . LEU A 1 91 ? 13.862 6.925 -0.411 1.00 78.75 91 LEU A C 1
ATOM 716 O O . LEU A 1 91 ? 13.567 6.722 0.769 1.00 78.75 91 LEU A O 1
ATOM 720 N N . GLU A 1 92 ? 14.860 7.742 -0.760 1.00 78.88 92 GLU A N 1
ATOM 721 C CA . GLU A 1 92 ? 15.658 8.486 0.217 1.00 78.88 92 GLU A CA 1
ATOM 722 C C . GLU A 1 92 ? 14.809 9.572 0.883 1.00 78.88 92 GLU A C 1
ATOM 724 O O . GLU A 1 92 ? 14.788 9.699 2.113 1.00 78.88 92 GLU A O 1
ATOM 729 N N . LYS A 1 93 ? 14.051 10.331 0.084 1.00 84.06 93 LYS A N 1
ATOM 730 C CA . LYS A 1 93 ? 13.101 11.313 0.608 1.00 84.06 93 LYS A CA 1
ATOM 731 C C . LYS A 1 93 ? 12.010 10.651 1.440 1.00 84.06 93 LYS A C 1
ATOM 733 O O . LYS A 1 93 ? 11.725 11.142 2.531 1.00 84.06 93 LYS A O 1
ATOM 738 N N . LEU A 1 94 ? 11.440 9.537 0.971 1.00 84.12 94 LEU A N 1
ATOM 739 C CA . LEU A 1 94 ? 10.469 8.760 1.741 1.00 84.12 94 LEU A CA 1
ATOM 740 C C . LEU A 1 94 ? 11.049 8.357 3.101 1.00 84.12 94 LEU A C 1
ATOM 742 O O . LEU A 1 94 ? 10.411 8.576 4.125 1.00 84.12 94 LEU A O 1
ATOM 746 N N . TYR A 1 95 ? 12.272 7.823 3.126 1.00 81.44 95 TYR A N 1
ATOM 747 C CA . TYR A 1 95 ? 12.940 7.419 4.361 1.00 81.44 95 TYR A CA 1
ATOM 748 C C . TYR A 1 95 ? 13.065 8.580 5.356 1.00 81.44 95 TYR A C 1
ATOM 750 O O . TYR A 1 95 ? 12.740 8.412 6.531 1.00 81.44 95 TYR A O 1
ATOM 758 N N . LYS A 1 96 ? 13.458 9.773 4.889 1.00 84.25 96 LYS A N 1
ATOM 759 C CA . LYS A 1 96 ? 13.611 10.973 5.733 1.00 84.25 96 LYS A CA 1
ATOM 760 C C . LYS A 1 96 ? 12.306 11.446 6.379 1.00 84.25 96 LYS A C 1
ATOM 762 O O . LYS A 1 96 ? 12.361 12.030 7.455 1.00 84.25 96 LYS A O 1
ATOM 767 N N . ILE A 1 97 ? 11.160 11.206 5.740 1.00 84.38 97 ILE A N 1
ATOM 768 C CA . ILE A 1 97 ? 9.844 11.598 6.272 1.00 84.38 97 ILE A CA 1
ATOM 769 C C . ILE A 1 97 ? 9.149 10.472 7.049 1.00 84.38 97 ILE A C 1
ATOM 771 O O . ILE A 1 97 ? 8.109 10.705 7.660 1.00 84.38 97 ILE A O 1
ATOM 775 N N . THR A 1 98 ? 9.691 9.248 7.028 1.00 82.25 98 THR A N 1
ATOM 776 C CA . THR A 1 98 ? 9.116 8.145 7.802 1.00 82.25 98 THR A CA 1
ATOM 777 C C . THR A 1 98 ? 9.332 8.343 9.300 1.00 82.25 98 THR A C 1
ATOM 779 O O . THR A 1 98 ? 10.418 8.681 9.767 1.00 82.25 98 THR A O 1
ATOM 782 N N . THR A 1 99 ? 8.286 8.086 10.075 1.00 76.50 99 THR A N 1
ATOM 783 C CA . THR A 1 99 ? 8.334 8.053 11.540 1.00 76.50 99 THR A CA 1
ATOM 784 C C . THR A 1 99 ? 8.713 6.658 12.043 1.00 76.50 99 THR A C 1
ATOM 786 O O . THR A 1 99 ? 8.356 5.646 11.442 1.00 76.50 99 THR A O 1
ATOM 789 N N . SER A 1 100 ? 9.392 6.570 13.189 1.00 75.81 100 SER A N 1
ATOM 790 C CA . SER A 1 100 ? 9.744 5.280 13.809 1.00 75.81 100 SER A CA 1
ATOM 791 C C . SER A 1 100 ? 8.540 4.522 14.387 1.00 75.81 100 SER A C 1
ATOM 793 O O . SER A 1 100 ? 8.626 3.316 14.609 1.00 75.81 100 SER A O 1
ATOM 795 N N . SER A 1 101 ? 7.421 5.211 14.626 1.00 85.06 101 SER A N 1
ATOM 7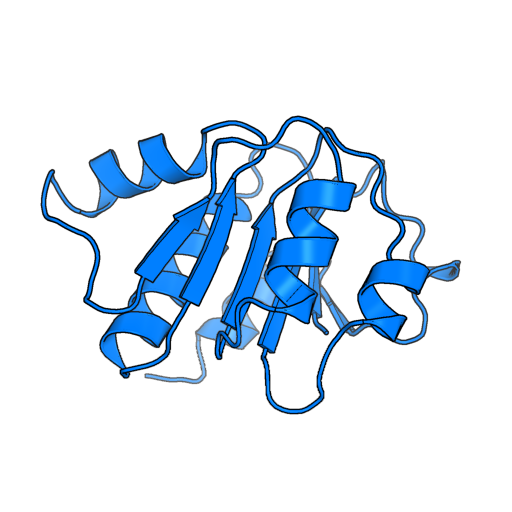96 C CA . SER A 1 101 ? 6.192 4.645 15.192 1.00 85.06 101 SER A CA 1
ATOM 797 C C . SER A 1 101 ? 5.298 3.942 14.168 1.00 85.06 101 SER A C 1
ATOM 799 O O . SER A 1 101 ? 4.441 3.153 14.567 1.00 85.06 101 SER A O 1
ATOM 801 N N . SER A 1 102 ? 5.492 4.197 12.872 1.00 87.56 102 SER A N 1
ATOM 802 C CA . SER A 1 102 ? 4.660 3.640 11.804 1.00 87.56 102 SER A CA 1
ATOM 803 C C . SER A 1 102 ? 5.396 2.544 11.028 1.00 87.5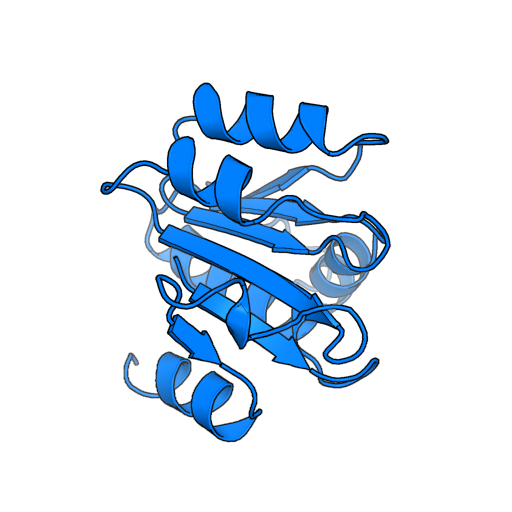6 102 SER A C 1
ATOM 805 O O . SER A 1 102 ? 6.618 2.558 10.862 1.00 87.56 102 SER A O 1
ATOM 807 N N . LEU A 1 103 ? 4.643 1.574 10.515 1.00 87.06 103 LEU A N 1
ATOM 808 C CA . LEU A 1 103 ? 5.152 0.545 9.613 1.00 87.06 103 LEU A CA 1
ATOM 809 C C . LEU A 1 103 ? 4.978 0.990 8.162 1.00 87.06 103 LEU A C 1
ATOM 811 O O . LEU A 1 103 ? 3.915 1.461 7.782 1.00 87.06 103 LEU A O 1
ATOM 815 N N . TYR A 1 104 ? 6.006 0.787 7.342 1.00 87.12 104 TYR A N 1
ATOM 816 C CA . TYR A 1 104 ? 5.997 1.170 5.930 1.00 87.12 104 TYR A CA 1
ATOM 817 C C . TYR A 1 104 ? 6.295 -0.050 5.068 1.00 87.12 104 TYR A C 1
ATOM 819 O O . TYR A 1 104 ? 7.349 -0.675 5.242 1.00 87.12 104 TYR A O 1
ATOM 827 N N . PHE A 1 105 ? 5.382 -0.356 4.151 1.00 87.62 105 PHE A N 1
ATOM 828 C CA . PHE A 1 105 ? 5.543 -1.345 3.093 1.00 87.62 105 PHE A CA 1
ATOM 829 C C . PHE A 1 105 ? 5.540 -0.615 1.755 1.00 87.62 105 PHE A C 1
ATOM 831 O O . PHE A 1 105 ? 4.530 -0.040 1.368 1.00 87.62 105 PHE A O 1
ATOM 838 N N . VAL A 1 106 ? 6.666 -0.619 1.057 1.00 87.12 106 VAL A N 1
ATOM 839 C CA . VAL A 1 106 ? 6.772 -0.033 -0.281 1.00 87.12 106 VAL A CA 1
ATOM 840 C C . VAL A 1 106 ? 6.779 -1.168 -1.282 1.00 87.12 106 VAL A C 1
ATOM 842 O O . VAL A 1 106 ? 7.578 -2.086 -1.131 1.00 87.12 106 VAL A O 1
ATOM 845 N N . LEU A 1 107 ? 5.894 -1.136 -2.268 1.00 85.44 107 LEU A N 1
ATOM 846 C CA . LEU A 1 107 ? 5.838 -2.113 -3.343 1.00 85.44 107 LEU A CA 1
ATOM 847 C C . LEU A 1 107 ? 6.475 -1.498 -4.582 1.00 85.44 107 LEU A C 1
ATOM 849 O O . LEU A 1 107 ? 6.154 -0.375 -4.966 1.00 85.44 107 LEU A O 1
ATOM 853 N N . GLY A 1 108 ? 7.364 -2.244 -5.226 1.00 79.06 108 GLY A N 1
ATOM 854 C CA . GLY A 1 108 ? 7.958 -1.800 -6.477 1.00 79.06 108 GLY A CA 1
ATOM 855 C C . GLY A 1 108 ? 8.278 -2.930 -7.436 1.00 79.06 108 GLY A C 1
ATOM 856 O O . GLY A 1 108 ? 8.238 -4.119 -7.102 1.00 79.06 108 GLY A O 1
ATOM 857 N N . LEU A 1 109 ? 8.555 -2.530 -8.672 1.00 76.88 109 LEU A N 1
ATOM 858 C CA . LEU A 1 109 ? 9.029 -3.421 -9.718 1.00 76.88 109 LEU A CA 1
ATOM 859 C C . LEU A 1 109 ? 10.535 -3.608 -9.578 1.00 76.88 109 LEU A C 1
ATOM 861 O O . LEU A 1 109 ? 11.271 -2.644 -9.379 1.00 76.88 109 LEU A O 1
ATOM 865 N N . GLU A 1 110 ? 10.985 -4.849 -9.727 1.00 72.25 110 GLU A N 1
ATOM 866 C CA . GLU A 1 110 ? 12.408 -5.202 -9.669 1.00 72.25 110 GLU A CA 1
ATOM 867 C C . GLU A 1 110 ? 13.242 -4.463 -10.713 1.00 72.25 110 GLU A C 1
ATOM 869 O O . GLU A 1 110 ? 14.347 -4.027 -10.421 1.00 72.25 110 GLU A O 1
ATOM 874 N N . SER A 1 111 ? 12.669 -4.211 -11.890 1.00 69.81 111 SER A N 1
ATOM 875 C CA . SER A 1 111 ? 13.306 -3.434 -12.955 1.00 69.81 111 SER A CA 1
ATOM 876 C C . SER A 1 111 ? 13.550 -1.962 -12.606 1.00 69.81 111 SER A C 1
ATOM 878 O O . SER A 1 111 ? 14.323 -1.304 -13.295 1.00 69.81 111 SER A O 1
ATOM 880 N N . ASN A 1 112 ? 12.869 -1.429 -11.585 1.00 68.12 112 ASN A N 1
ATOM 881 C CA . ASN A 1 112 ? 12.834 0.006 -11.284 1.00 68.12 112 ASN A CA 1
ATOM 882 C C . ASN A 1 112 ? 13.518 0.353 -9.956 1.00 68.12 112 ASN A C 1
ATOM 884 O O . ASN A 1 112 ? 13.621 1.530 -9.613 1.00 68.12 112 ASN A O 1
ATOM 888 N N . ILE A 1 113 ? 13.955 -0.648 -9.189 1.00 65.44 113 ILE A N 1
ATOM 889 C CA . ILE A 1 113 ? 14.592 -0.446 -7.891 1.00 65.44 113 ILE A CA 1
ATOM 890 C C . ILE A 1 113 ? 16.039 -0.905 -7.975 1.00 65.44 113 ILE A C 1
ATOM 892 O O . ILE A 1 113 ? 16.310 -2.064 -8.257 1.00 65.44 113 ILE A O 1
ATOM 896 N N . PHE A 1 114 ? 16.945 0.006 -7.633 1.00 67.44 114 PHE A N 1
ATOM 897 C CA . PHE A 1 114 ? 18.379 -0.234 -7.503 1.00 67.44 114 PHE A CA 1
ATOM 898 C C . PHE A 1 114 ? 18.717 -0.487 -6.020 1.00 67.44 114 PHE A C 1
ATOM 900 O O . PHE A 1 114 ? 18.724 0.468 -5.230 1.00 67.44 114 PHE A O 1
ATOM 907 N N . PRO A 1 115 ? 18.927 -1.743 -5.575 1.00 63.25 115 PRO A N 1
ATOM 908 C CA . PRO A 1 115 ? 19.155 -2.083 -4.164 1.00 63.25 115 PRO A CA 1
ATOM 909 C C . PRO A 1 115 ? 20.321 -1.324 -3.520 1.00 63.25 115 PRO A C 1
ATOM 911 O O . PRO A 1 115 ? 20.269 -0.956 -2.346 1.00 63.25 115 PRO A O 1
ATOM 914 N N . GLU A 1 116 ? 21.357 -1.028 -4.300 1.00 64.69 116 GLU A N 1
ATOM 915 C CA . GLU A 1 116 ? 22.551 -0.286 -3.904 1.00 64.69 116 GLU A CA 1
ATOM 916 C C . GLU A 1 116 ? 22.261 1.151 -3.451 1.00 64.69 116 GLU A C 1
ATOM 918 O O . GLU A 1 116 ? 23.025 1.702 -2.654 1.00 64.69 116 GLU A O 1
ATOM 923 N N . LEU A 1 117 ? 21.143 1.730 -3.898 1.00 64.88 117 LEU A N 1
ATOM 924 C CA . LEU A 1 117 ? 20.665 3.052 -3.484 1.00 64.88 117 LEU A CA 1
ATOM 925 C C . LEU A 1 117 ? 19.783 2.990 -2.223 1.00 64.88 117 LEU A C 1
ATOM 927 O O . LEU A 1 117 ? 19.432 4.022 -1.664 1.00 64.88 117 LEU A O 1
ATOM 931 N N . ASN A 1 118 ? 19.454 1.786 -1.739 1.00 65.44 118 ASN A N 1
ATOM 932 C CA . ASN A 1 118 ? 18.442 1.541 -0.706 1.00 65.44 118 ASN A CA 1
ATOM 933 C C . ASN A 1 118 ? 18.986 0.760 0.504 1.00 65.44 118 ASN A C 1
ATOM 935 O O . ASN A 1 118 ? 18.253 0.030 1.170 1.00 65.44 118 ASN A O 1
ATOM 939 N N . LYS A 1 119 ? 20.274 0.940 0.829 1.00 65.69 119 LYS A N 1
ATOM 940 C CA . LYS A 1 119 ? 21.011 0.169 1.858 1.00 65.69 119 LYS A CA 1
ATOM 941 C C . LYS A 1 119 ? 20.404 0.200 3.269 1.00 65.69 119 LYS A C 1
ATOM 943 O O . LYS A 1 119 ? 20.684 -0.685 4.068 1.00 65.69 119 LYS A O 1
ATOM 948 N N . ASN A 1 120 ? 19.582 1.202 3.579 1.00 66.69 120 ASN A N 1
ATOM 949 C CA . ASN A 1 120 ? 18.940 1.364 4.890 1.00 66.69 120 ASN A CA 1
ATOM 950 C C . ASN A 1 120 ? 17.564 0.674 4.986 1.00 66.69 120 ASN A C 1
ATOM 952 O O . ASN A 1 120 ? 16.870 0.801 5.997 1.00 66.69 120 ASN A O 1
ATOM 956 N N . MET A 1 121 ? 17.130 -0.015 3.929 1.00 70.69 121 MET A N 1
ATOM 957 C CA . MET A 1 121 ? 15.833 -0.684 3.860 1.00 70.69 121 MET A CA 1
ATOM 958 C C . MET A 1 121 ? 16.007 -2.199 3.943 1.00 70.69 121 MET A C 1
ATOM 960 O O . MET A 1 121 ? 16.950 -2.764 3.398 1.00 70.69 121 MET A O 1
ATOM 964 N N . VAL A 1 122 ? 15.052 -2.870 4.590 1.00 74.19 122 VAL A N 1
ATOM 965 C CA . VAL A 1 122 ? 14.940 -4.327 4.476 1.00 74.19 122 VAL A CA 1
ATOM 966 C C . VAL A 1 122 ? 14.276 -4.615 3.137 1.00 74.19 122 VAL A C 1
ATOM 968 O O . VAL A 1 122 ? 13.086 -4.326 2.969 1.00 74.19 122 VAL A O 1
ATOM 971 N N . ILE A 1 123 ? 15.059 -5.121 2.189 1.00 69.00 123 ILE A N 1
ATOM 972 C CA . ILE A 1 123 ? 14.592 -5.492 0.855 1.00 69.00 123 ILE A CA 1
ATOM 973 C C . ILE A 1 123 ? 14.104 -6.940 0.895 1.00 69.00 123 ILE A C 1
ATOM 975 O O . ILE A 1 123 ? 14.803 -7.818 1.385 1.00 69.00 123 ILE A O 1
ATOM 979 N N . ILE A 1 124 ? 12.896 -7.162 0.390 1.00 67.50 124 ILE A N 1
ATOM 980 C CA . ILE A 1 124 ? 12.254 -8.464 0.237 1.00 67.50 124 ILE A CA 1
ATOM 981 C C . ILE A 1 124 ? 12.106 -8.677 -1.267 1.00 67.50 124 ILE A C 1
ATOM 983 O O . ILE A 1 124 ? 11.314 -7.979 -1.906 1.00 67.50 124 ILE A O 1
ATOM 987 N N . THR A 1 125 ? 12.890 -9.590 -1.836 1.00 64.25 125 THR A N 1
ATOM 988 C CA . THR A 1 125 ? 12.941 -9.822 -3.294 1.00 64.25 125 THR A CA 1
ATOM 989 C C . THR A 1 125 ? 12.292 -11.133 -3.712 1.00 64.25 125 THR A C 1
ATOM 991 O O . THR A 1 125 ? 12.008 -11.324 -4.892 1.00 64.25 125 THR A O 1
ATOM 994 N N . SER A 1 126 ? 12.023 -12.036 -2.767 1.00 61.12 126 SER A N 1
ATOM 995 C CA . SER A 1 126 ? 11.424 -13.334 -3.067 1.00 61.12 126 SER A CA 1
ATOM 996 C C . SER A 1 126 ? 10.021 -13.490 -2.486 1.00 61.12 126 SER A C 1
ATOM 998 O O . SER A 1 126 ? 9.681 -12.982 -1.412 1.00 61.12 126 SER A O 1
ATOM 1000 N N . TYR A 1 127 ? 9.198 -14.256 -3.202 1.00 57.22 127 TYR A N 1
ATOM 1001 C CA . TYR A 1 127 ? 7.864 -14.636 -2.745 1.00 57.22 127 TYR A CA 1
ATOM 1002 C C . TYR A 1 127 ? 7.905 -15.438 -1.434 1.00 57.22 127 TYR A C 1
ATOM 1004 O O . TYR A 1 127 ? 7.025 -15.270 -0.591 1.00 57.22 127 TYR A O 1
ATOM 1012 N N . ASP A 1 128 ? 8.928 -16.267 -1.220 1.00 62.69 128 ASP A N 1
ATOM 1013 C CA . ASP A 1 128 ? 9.059 -17.079 -0.006 1.00 62.69 128 ASP A CA 1
ATOM 1014 C C . ASP A 1 128 ? 9.464 -16.251 1.220 1.00 62.69 128 ASP A C 1
ATOM 1016 O O . ASP A 1 128 ? 8.906 -16.451 2.301 1.00 62.69 128 ASP A O 1
ATOM 1020 N N . GLU A 1 129 ? 10.350 -15.262 1.072 1.00 64.12 129 GLU A N 1
ATOM 1021 C CA . GLU A 1 129 ? 10.628 -14.291 2.140 1.00 64.12 129 GLU A CA 1
ATOM 1022 C C . GLU A 1 129 ? 9.376 -13.490 2.478 1.00 64.12 129 GLU A C 1
ATOM 1024 O O . GLU A 1 129 ? 9.005 -13.374 3.648 1.00 64.12 129 GLU A O 1
ATOM 1029 N N . LEU A 1 130 ? 8.665 -13.025 1.448 1.00 60.62 130 LEU A N 1
ATOM 1030 C CA . LEU A 1 130 ? 7.392 -12.344 1.614 1.00 60.62 130 LEU A 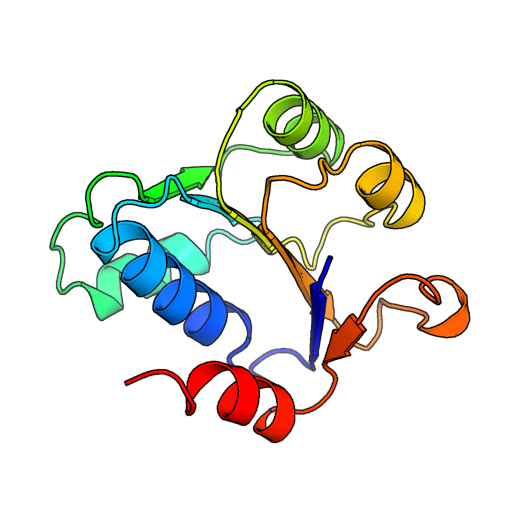CA 1
ATOM 1031 C C . LEU A 1 130 ? 6.410 -13.234 2.393 1.00 60.62 130 LEU A C 1
ATOM 1033 O O . LEU A 1 130 ? 5.851 -12.813 3.402 1.00 60.62 130 LEU A O 1
ATOM 1037 N N . LYS A 1 131 ? 6.246 -14.497 1.992 1.00 58.12 131 LYS A N 1
ATOM 1038 C CA . LYS A 1 131 ? 5.367 -15.471 2.649 1.00 58.12 131 LYS A CA 1
ATOM 1039 C C . LYS A 1 131 ? 5.789 -15.754 4.093 1.00 58.12 131 LYS A C 1
ATOM 1041 O O . LYS A 1 131 ? 4.929 -15.746 4.974 1.00 58.12 131 LYS A O 1
ATOM 1046 N N . SER A 1 132 ? 7.073 -15.979 4.364 1.00 64.56 132 SER A N 1
ATOM 1047 C CA . SER A 1 132 ? 7.591 -16.321 5.700 1.00 64.56 132 SER A CA 1
ATOM 1048 C C .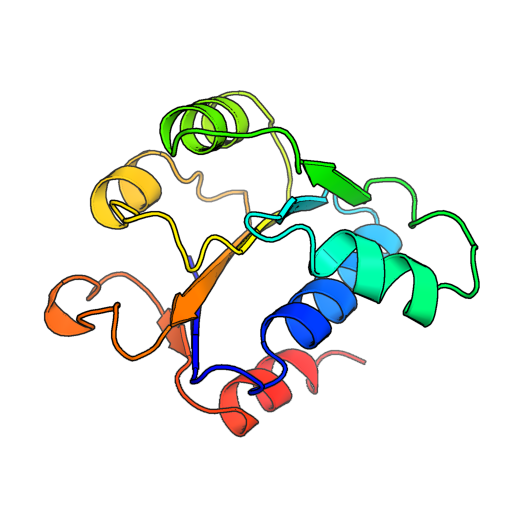 SER A 1 132 ? 7.376 -15.199 6.720 1.00 64.56 132 SER A C 1
ATOM 1050 O O . SER A 1 132 ? 6.941 -15.461 7.845 1.00 64.56 132 SER A O 1
ATOM 1052 N N . MET A 1 133 ? 7.529 -13.939 6.302 1.00 60.22 133 MET A N 1
ATOM 1053 C CA . MET A 1 133 ? 7.230 -12.769 7.133 1.00 60.22 133 MET A CA 1
ATOM 1054 C C . MET A 1 133 ? 5.761 -12.687 7.562 1.00 60.22 133 MET A C 1
ATOM 1056 O O . MET A 1 133 ? 5.449 -12.047 8.568 1.00 60.22 133 MET A O 1
ATOM 1060 N N . PHE A 1 134 ? 4.867 -13.342 6.820 1.00 54.97 134 PHE A N 1
ATOM 1061 C CA . PHE A 1 134 ? 3.427 -13.351 7.069 1.00 54.97 134 PHE A CA 1
ATOM 1062 C C . PHE A 1 134 ? 2.894 -14.701 7.574 1.00 54.97 134 PHE A C 1
ATOM 1064 O O . PHE A 1 134 ? 1.701 -14.798 7.856 1.00 54.97 134 PHE A O 1
ATOM 1071 N N . SER A 1 135 ? 3.751 -15.723 7.696 1.00 48.44 135 SER A N 1
ATOM 1072 C CA . SER A 1 135 ? 3.380 -17.075 8.151 1.00 48.44 135 SER A CA 1
ATOM 1073 C C . SER A 1 135 ? 3.618 -17.289 9.652 1.00 48.44 135 SER A C 1
ATOM 1075 O O . SER A 1 135 ? 2.935 -18.101 10.259 1.00 48.44 135 SER A O 1
ATOM 1077 N N . ASN A 1 136 ? 4.520 -16.521 10.275 1.00 42.69 136 ASN A N 1
ATOM 1078 C CA . ASN A 1 136 ? 4.883 -16.664 11.697 1.00 42.69 136 ASN A CA 1
ATOM 1079 C C . ASN A 1 136 ? 4.000 -15.860 12.676 1.00 42.69 136 ASN A C 1
ATOM 1081 O O . ASN A 1 136 ? 4.413 -15.591 13.803 1.00 42.69 136 ASN A O 1
ATOM 1085 N N . ARG A 1 137 ? 2.805 -15.427 12.256 1.00 41.91 137 ARG A N 1
ATOM 1086 C CA . ARG A 1 137 ? 1.815 -14.765 13.126 1.00 41.91 137 ARG A CA 1
ATOM 1087 C C . ARG A 1 137 ? 0.398 -15.215 12.765 1.00 41.91 137 ARG A C 1
ATOM 1089 O O . ARG A 1 137 ? -0.370 -14.458 12.170 1.00 41.91 137 ARG A O 1
ATOM 1096 N N . VAL A 1 138 ? 0.106 -16.466 13.102 1.00 38.78 138 VAL A N 1
ATOM 1097 C CA . VAL A 1 138 ? -1.218 -16.943 13.523 1.00 38.78 138 VAL A CA 1
ATOM 1098 C C . VAL A 1 138 ? -1.008 -17.609 14.871 1.00 38.78 138 VAL A C 1
ATOM 1100 O O . VAL A 1 138 ? -0.020 -18.371 14.966 1.00 38.78 138 VAL A O 1
#

Organism: NCBI:txid2378

Sequence (138 aa):
MKLIIGHTGSGKTAKAIEVSLKLAEAGKRVLFFDGESSAAHYLKSRLDNQKPPVGFTIFDKFSKVQDIYSKIEYGGYDVYVIDTPNLYFDLEKLYKITTSSSLYFVLGLESNIFPELNKNMVIITSYDELKSMFSNRV

Secondary structure (DSSP, 8-state):
-EEEEE-TTSSHHHHHHHHHHHHHHTT--EEEEESSSHHHHHHHHHTTTPPPPTTEEEE---SSHHHHHHHHHHH--SEEEEE-TTS---HHHHHHH--TTSEEEEEEEGGG--GGG-TTSEEE-SHHHHHHHHHS--

Foldseek 3Di:
DAEEEEAPPLCPLVLVLVVQLVVLVVVFQEEEEDQPCVNVVSCCVVCVNDDGHPNYYYDDPDDAVVVVLVCLQPVPTQEYEAERAPYLDPVVSVVVSHDPRHHYYYYYYPVRDDVVSVVVHHYDYDPVSSVVVVVPPD